Protein AF-A0A7S2TR78-F1 (afdb_monomer_lite)

Organism: NCBI:txid641309

pLDDT: mean 89.59, std 9.1, range [47.59, 98.06]

Secondary structure (DSSP, 8-state):
-HHHHHHHHHHHHHHHHHHHHHHHHHHHHHHHHHHHHS-TTHHHHHTTTHHHHHHHHHHHHTTT-HHHHHHHHHHHHHHHHHHHHHHTTT---SSTT-SPPPTHHHHHHTSTTT-SHHHHHHHIIIIIIIIHHHHHHHHHTTHHHHHHHHHHHHHH--

Foldseek 3Di:
DVVLVVQLVVLLVVLVVVLVVVLVVQLVVLLVLCVVVVALCSLVQCLLPSLLVSLVSSCVSLVNDVLSVVVSVVSVVSSVVSNVVCVVVFQQDPVRSDTDHPPVLVVVCPDPQCVDPVNVSVCSNPPSRNVSSVVSSVVNSVSSSVSSVVVSVVVVVD

InterPro domains:
  IPR010721 Probable O-methyltransferase UstE-like [PF06966]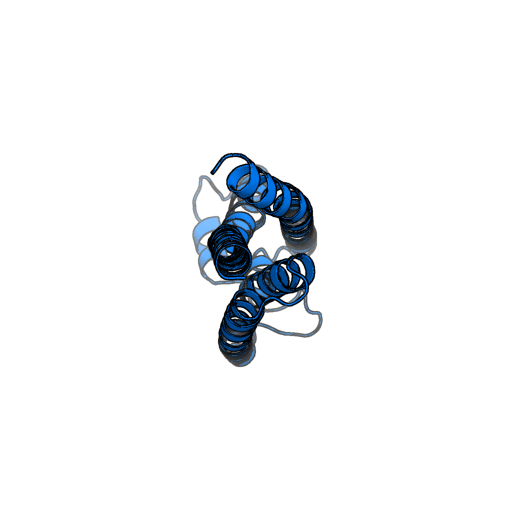 (31-148)
  IPR010721 Probable O-methyltransferase UstE-like [PTHR32251] (22-150)

Sequence (158 aa):
QVAVDGIMNAFVESTIGPLAWHCAFWASLCFVVSTITGNVSQVDKLWSITPALYAWQVAVASSFHMRAVLMALLATVWAVRLTYNFARRGGYTWPPWEGEEDYRWPILRKNPYLSHPVAWMAFNLGFISFYQHFLLLLIVIPQLPAVAAAEAADGAGG

Structure (mmCIF, N/CA/C/O backbone):
data_AF-A0A7S2TR78-F1
#
_entry.id   AF-A0A7S2TR78-F1
#
loop_
_atom_site.group_PDB
_atom_site.id
_atom_site.type_symbol
_atom_site.label_atom_id
_atom_site.label_alt_id
_atom_site.label_comp_id
_atom_site.label_asym_id
_atom_site.label_entity_id
_atom_site.label_seq_id
_atom_site.pdbx_PDB_ins_code
_atom_site.Cartn_x
_atom_site.Cartn_y
_atom_site.Cartn_z
_atom_site.occupancy
_atom_site.B_iso_or_equiv
_atom_site.auth_seq_id
_atom_site.auth_comp_id
_atom_site.auth_asym_id
_atom_site.auth_atom_id
_atom_site.pdbx_PDB_model_num
ATOM 1 N N . GLN A 1 1 ? 7.948 8.386 -32.546 1.00 60.09 1 GLN A N 1
ATOM 2 C CA . GLN A 1 1 ? 6.843 8.864 -31.692 1.00 60.09 1 GLN A CA 1
ATOM 3 C C . GLN A 1 1 ? 5.741 7.820 -31.533 1.00 60.09 1 GLN A C 1
ATOM 5 O O . GLN A 1 1 ? 5.812 7.084 -30.567 1.00 60.09 1 GLN A O 1
ATOM 10 N N . VAL A 1 2 ? 4.836 7.622 -32.506 1.00 70.56 2 VAL A N 1
ATOM 11 C CA . VAL A 1 2 ? 3.620 6.783 -32.342 1.00 70.56 2 VAL A CA 1
ATOM 12 C C . VAL A 1 2 ? 3.881 5.346 -31.852 1.00 70.56 2 VAL A C 1
ATOM 14 O O . VAL A 1 2 ? 3.162 4.857 -30.990 1.00 70.56 2 VAL A O 1
ATOM 17 N N . ALA A 1 3 ? 4.921 4.671 -32.355 1.00 70.50 3 ALA A N 1
ATOM 18 C CA . ALA A 1 3 ? 5.255 3.309 -31.920 1.00 70.50 3 ALA A CA 1
ATOM 19 C C . ALA A 1 3 ? 5.808 3.248 -30.481 1.00 70.50 3 ALA A C 1
ATOM 21 O O . ALA A 1 3 ? 5.492 2.326 -29.738 1.00 70.50 3 ALA A O 1
ATOM 22 N N . VAL A 1 4 ? 6.595 4.251 -30.079 1.00 67.00 4 VAL A N 1
ATOM 23 C CA . VAL A 1 4 ? 7.179 4.355 -28.731 1.00 67.00 4 VAL A CA 1
ATOM 24 C C . VAL A 1 4 ? 6.095 4.678 -27.706 1.00 67.00 4 VAL A C 1
ATOM 26 O O . VAL A 1 4 ? 6.021 4.032 -26.665 1.00 67.00 4 VAL A O 1
ATOM 29 N N . ASP A 1 5 ? 5.203 5.612 -28.043 1.00 72.69 5 ASP A N 1
ATOM 30 C CA . ASP A 1 5 ? 4.058 5.967 -27.203 1.00 72.69 5 ASP A CA 1
ATOM 31 C C . ASP A 1 5 ? 3.116 4.761 -27.016 1.00 72.69 5 ASP A C 1
ATOM 33 O O . ASP A 1 5 ? 2.597 4.533 -25.925 1.00 72.69 5 ASP A O 1
ATOM 37 N N . GLY A 1 6 ? 2.948 3.936 -28.057 1.00 77.88 6 GLY A N 1
ATOM 38 C CA . GLY A 1 6 ? 2.180 2.690 -27.991 1.00 77.88 6 GLY A CA 1
ATOM 39 C C . GLY A 1 6 ? 2.783 1.641 -27.050 1.00 77.88 6 GLY A C 1
ATOM 40 O O . GLY A 1 6 ? 2.054 1.054 -26.253 1.00 77.88 6 GLY A O 1
ATOM 41 N N . ILE A 1 7 ? 4.105 1.434 -27.096 1.00 72.62 7 ILE A N 1
ATOM 42 C CA . ILE A 1 7 ? 4.808 0.494 -26.201 1.00 72.62 7 ILE A CA 1
ATOM 43 C C . ILE A 1 7 ? 4.732 0.974 -24.747 1.00 72.62 7 ILE A C 1
ATOM 45 O O . ILE A 1 7 ? 4.410 0.189 -23.854 1.00 72.62 7 ILE A O 1
ATOM 49 N N . MET A 1 8 ? 4.955 2.271 -24.516 1.00 76.00 8 MET A N 1
ATOM 50 C CA . MET A 1 8 ? 4.847 2.880 -23.190 1.00 76.00 8 MET A CA 1
ATOM 51 C C . MET A 1 8 ? 3.446 2.695 -22.596 1.00 76.00 8 MET A C 1
ATOM 53 O O . MET A 1 8 ? 3.318 2.263 -21.449 1.00 76.00 8 MET A O 1
ATOM 57 N N . ASN A 1 9 ? 2.397 2.971 -23.373 1.00 81.88 9 ASN A N 1
ATOM 58 C CA . ASN A 1 9 ? 1.022 2.802 -22.907 1.00 81.88 9 ASN A CA 1
ATOM 59 C C . ASN A 1 9 ? 0.693 1.329 -22.624 1.00 81.88 9 ASN A C 1
ATOM 61 O O . ASN A 1 9 ? 0.107 1.036 -21.586 1.00 81.88 9 ASN A O 1
ATOM 65 N N . ALA A 1 10 ? 1.146 0.395 -23.466 1.00 84.75 10 ALA A N 1
ATOM 66 C CA . ALA A 1 10 ? 0.930 -1.036 -23.247 1.00 84.75 10 ALA A CA 1
ATOM 67 C C . ALA A 1 10 ? 1.590 -1.544 -21.950 1.00 84.75 10 ALA A C 1
ATOM 69 O O . ALA A 1 10 ? 0.971 -2.294 -21.189 1.00 84.75 10 ALA A O 1
ATOM 70 N N . PHE A 1 11 ? 2.821 -1.109 -21.651 1.00 87.12 11 PHE A N 1
ATOM 71 C CA . PHE A 1 11 ? 3.490 -1.445 -20.390 1.00 87.12 11 PHE A CA 1
ATOM 72 C C . PHE A 1 11 ? 2.706 -0.924 -19.178 1.00 87.12 11 PHE A C 1
ATOM 74 O O . PHE A 1 11 ? 2.415 -1.683 -18.246 1.00 87.12 11 PHE A O 1
ATOM 81 N N . VAL A 1 12 ? 2.315 0.353 -19.207 1.00 88.25 12 VAL A N 1
ATOM 82 C CA . VAL A 1 12 ? 1.542 0.982 -18.128 1.00 88.25 12 VAL A CA 1
ATOM 83 C C . VAL A 1 12 ? 0.212 0.258 -17.921 1.00 88.25 12 VAL A C 1
ATOM 85 O O . VAL A 1 12 ? -0.101 -0.117 -16.792 1.00 88.25 12 VAL A O 1
ATOM 88 N N . GLU A 1 13 ? -0.541 0.007 -18.993 1.00 88.06 13 GLU A N 1
ATOM 89 C CA . GLU A 1 13 ? -1.835 -0.684 -18.946 1.00 88.06 13 GLU A CA 1
ATOM 90 C C . GLU A 1 13 ? -1.707 -2.112 -18.401 1.00 88.06 13 GLU A C 1
ATOM 92 O O . GLU A 1 13 ? -2.497 -2.523 -17.547 1.00 88.06 13 GLU A O 1
ATOM 97 N N . SER A 1 14 ? -0.673 -2.847 -18.822 1.00 89.62 14 SER A N 1
ATOM 98 C CA . SER A 1 14 ? -0.424 -4.213 -18.345 1.00 89.62 14 SER A CA 1
ATOM 99 C C . SER A 1 14 ? -0.028 -4.281 -16.864 1.00 89.62 14 SER A C 1
ATOM 101 O O . SER A 1 14 ? -0.317 -5.277 -16.199 1.00 89.62 14 SER A O 1
ATOM 103 N N . THR A 1 15 ? 0.579 -3.219 -16.320 1.00 93.12 15 THR A N 1
ATOM 104 C CA . THR A 1 15 ? 1.107 -3.202 -14.945 1.00 93.12 15 THR A CA 1
ATOM 105 C C . THR A 1 15 ? 0.143 -2.559 -13.944 1.00 93.12 15 THR A C 1
ATOM 107 O O . THR A 1 15 ? 0.050 -2.999 -12.793 1.00 93.12 15 THR A O 1
ATOM 110 N N . ILE A 1 16 ? -0.616 -1.538 -14.354 1.00 93.94 16 ILE A N 1
ATOM 111 C CA . ILE A 1 16 ? -1.497 -0.785 -13.450 1.00 93.94 16 ILE A CA 1
ATOM 112 C C . ILE A 1 16 ? -2.677 -1.624 -12.945 1.00 93.94 16 ILE A C 1
ATOM 114 O O . ILE A 1 16 ? -3.066 -1.495 -11.785 1.00 93.94 16 ILE A O 1
ATOM 118 N N . GLY A 1 17 ? -3.212 -2.522 -13.779 1.00 94.75 17 GLY A N 1
ATOM 119 C CA . GLY A 1 17 ? -4.302 -3.426 -13.404 1.00 94.75 17 GLY A CA 1
ATOM 120 C C . GLY A 1 17 ? -3.931 -4.346 -12.231 1.00 94.75 17 GLY A C 1
ATOM 121 O O . GLY A 1 17 ? -4.611 -4.313 -11.203 1.00 94.75 17 GLY A O 1
ATOM 122 N N . PRO A 1 18 ? -2.841 -5.131 -12.327 1.00 95.81 18 PRO A N 1
ATOM 123 C CA . PRO A 1 18 ? -2.339 -5.940 -11.217 1.00 95.81 18 PRO A CA 1
ATOM 124 C C . PRO A 1 18 ? -2.048 -5.134 -9.945 1.00 95.81 18 PRO A C 1
ATOM 126 O O . PRO A 1 18 ? -2.411 -5.565 -8.850 1.00 95.81 18 PRO A O 1
ATOM 129 N N . LEU A 1 19 ? -1.444 -3.948 -10.067 1.00 96.56 19 LEU A N 1
ATOM 130 C CA . LEU A 1 19 ? -1.186 -3.067 -8.923 1.00 96.56 19 LEU A CA 1
ATOM 131 C C . LEU A 1 19 ? -2.485 -2.626 -8.232 1.00 96.56 19 LEU A C 1
ATOM 133 O O . LEU A 1 19 ? -2.588 -2.689 -7.005 1.00 96.56 19 LEU A O 1
ATOM 137 N N . ALA A 1 20 ? -3.492 -2.223 -9.010 1.00 96.19 20 ALA A N 1
ATOM 138 C CA . ALA A 1 20 ? -4.801 -1.838 -8.494 1.00 96.19 20 ALA A CA 1
ATOM 139 C C . ALA A 1 20 ? -5.508 -3.013 -7.800 1.00 96.19 20 ALA A C 1
ATOM 141 O O . ALA A 1 20 ? -6.081 -2.832 -6.724 1.00 96.19 20 ALA A O 1
ATOM 142 N N . TRP A 1 21 ? -5.408 -4.226 -8.353 1.00 96.50 21 TRP A N 1
ATOM 143 C CA . TRP A 1 21 ? -5.943 -5.435 -7.722 1.00 96.50 21 TRP A CA 1
ATOM 144 C C . TRP A 1 21 ? -5.270 -5.749 -6.386 1.00 96.50 21 TRP A C 1
ATOM 146 O O . TRP A 1 21 ? -5.967 -6.000 -5.402 1.00 96.50 21 TRP A O 1
ATOM 156 N N . HIS A 1 22 ? -3.939 -5.679 -6.307 1.00 96.56 22 HIS A N 1
ATOM 157 C CA . HIS A 1 22 ? -3.230 -5.864 -5.038 1.00 96.56 22 HIS A CA 1
ATOM 158 C C . HIS A 1 22 ? -3.576 -4.767 -4.023 1.00 96.56 22 HIS A C 1
ATOM 160 O O . HIS A 1 22 ? -3.770 -5.062 -2.846 1.00 96.56 22 HIS A O 1
ATOM 166 N N . CYS A 1 23 ? -3.718 -3.517 -4.470 1.00 97.38 23 CYS A N 1
ATOM 167 C CA . CYS A 1 23 ? -4.177 -2.414 -3.630 1.00 97.38 23 CYS A CA 1
ATOM 168 C C . CYS A 1 23 ? -5.570 -2.682 -3.046 1.00 97.38 23 CYS A C 1
ATOM 170 O O . CYS A 1 23 ? -5.768 -2.541 -1.838 1.00 97.38 23 CYS A O 1
ATOM 172 N N . ALA A 1 24 ? -6.520 -3.118 -3.876 1.00 97.50 24 ALA A N 1
ATOM 173 C CA . ALA A 1 24 ? -7.864 -3.477 -3.435 1.00 97.50 24 ALA A CA 1
ATOM 174 C C . ALA A 1 24 ? -7.857 -4.682 -2.480 1.00 97.50 24 ALA A C 1
ATOM 176 O O . ALA A 1 24 ? -8.602 -4.687 -1.498 1.00 97.50 24 ALA A O 1
ATOM 177 N N . PHE A 1 25 ? -6.996 -5.674 -2.726 1.00 97.38 25 PHE A N 1
ATOM 178 C CA . PHE A 1 25 ? -6.813 -6.825 -1.842 1.00 97.38 25 PHE A CA 1
ATOM 179 C C . PHE A 1 25 ? -6.342 -6.398 -0.446 1.00 97.38 25 PHE A C 1
ATOM 181 O O . PHE A 1 25 ? -6.991 -6.741 0.543 1.00 97.38 25 PHE A O 1
ATOM 188 N N . TRP A 1 26 ? -5.271 -5.603 -0.353 1.00 97.12 26 TRP A N 1
ATOM 189 C CA . TRP A 1 26 ? -4.750 -5.137 0.936 1.00 97.12 26 TRP A CA 1
ATOM 190 C C . TRP A 1 26 ? -5.738 -4.223 1.668 1.00 97.12 26 TRP A C 1
ATOM 192 O O . TRP A 1 26 ? -5.964 -4.408 2.863 1.00 97.12 26 TRP A O 1
ATOM 202 N N . ALA A 1 27 ? -6.405 -3.313 0.950 1.00 97.19 27 ALA A N 1
ATOM 203 C CA . ALA A 1 27 ? -7.460 -2.474 1.518 1.00 97.19 27 ALA A CA 1
ATOM 204 C C . ALA A 1 27 ? -8.612 -3.313 2.094 1.00 97.19 27 ALA A C 1
ATOM 206 O O . ALA A 1 27 ? -9.054 -3.077 3.220 1.00 97.19 27 ALA A O 1
ATOM 207 N N . SER A 1 28 ? -9.066 -4.326 1.352 1.00 97.31 28 SER A N 1
ATOM 208 C CA . SER A 1 28 ? -10.137 -5.226 1.793 1.00 97.31 28 SER A CA 1
ATOM 209 C C . SER A 1 28 ? -9.711 -6.049 3.005 1.00 97.31 28 SER A C 1
ATOM 211 O O . SER A 1 28 ? -10.477 -6.174 3.959 1.00 97.31 28 SER A O 1
ATOM 213 N N . LEU A 1 29 ? -8.477 -6.562 3.011 1.00 95.75 29 LEU A N 1
ATOM 214 C CA . LEU A 1 29 ? -7.923 -7.289 4.150 1.00 95.75 29 LEU A CA 1
ATOM 215 C C . LEU A 1 29 ? -7.879 -6.399 5.399 1.00 95.75 29 LEU A C 1
ATOM 217 O O . LEU A 1 29 ? -8.354 -6.813 6.455 1.00 95.75 29 LEU A O 1
ATOM 221 N N . CYS A 1 30 ? -7.380 -5.164 5.281 1.00 95.25 30 CYS A N 1
ATOM 222 C CA . CYS A 1 30 ? -7.372 -4.207 6.387 1.00 95.25 30 CYS A CA 1
ATOM 223 C C . CYS A 1 30 ? -8.777 -3.909 6.900 1.00 95.25 30 CYS A C 1
ATOM 225 O O . CYS A 1 30 ? -8.978 -3.901 8.115 1.00 95.25 30 CYS A O 1
ATOM 227 N N . PHE A 1 31 ? -9.752 -3.716 6.011 1.00 96.62 31 PHE A N 1
ATOM 228 C CA . PHE A 1 31 ? -11.134 -3.471 6.413 1.00 96.62 31 PHE A CA 1
ATOM 229 C C . PHE A 1 31 ? -11.728 -4.668 7.164 1.00 96.62 31 PHE A C 1
ATOM 231 O O . PHE A 1 31 ? -12.312 -4.502 8.234 1.00 96.62 31 PHE A O 1
ATOM 238 N N . VAL A 1 32 ? -11.540 -5.887 6.653 1.00 96.12 32 VAL A N 1
ATOM 239 C CA . VAL A 1 32 ? -12.078 -7.100 7.283 1.00 96.12 32 VAL A CA 1
ATOM 240 C C . VAL A 1 32 ? -11.437 -7.321 8.651 1.00 96.12 32 VAL A C 1
ATOM 242 O O . VAL A 1 32 ? -12.143 -7.472 9.648 1.00 96.12 32 VAL A O 1
ATOM 245 N N . VAL A 1 33 ? -10.106 -7.277 8.725 1.00 93.94 33 VAL A N 1
ATOM 246 C CA . VAL A 1 33 ? -9.372 -7.498 9.977 1.00 93.94 33 VAL A CA 1
ATOM 247 C C . VAL A 1 33 ? -9.692 -6.411 11.001 1.00 93.94 33 VAL A C 1
ATOM 249 O O . VAL A 1 33 ? -9.941 -6.733 12.162 1.00 93.94 33 VAL A O 1
ATOM 252 N N . SER A 1 34 ? -9.737 -5.138 10.601 1.00 93.38 34 SER A N 1
ATOM 253 C CA . SER A 1 34 ? -10.092 -4.045 11.518 1.00 93.38 34 SER A CA 1
ATOM 254 C C . SER A 1 34 ? -11.528 -4.135 12.027 1.00 93.38 34 SER A C 1
ATOM 256 O O . SER A 1 34 ? -11.779 -3.822 13.187 1.00 93.38 34 SER A O 1
ATOM 258 N N . THR A 1 35 ? -12.462 -4.613 11.203 1.00 93.06 35 THR A N 1
ATOM 259 C CA . THR A 1 35 ? -13.860 -4.820 11.615 1.00 93.06 35 THR A CA 1
ATOM 260 C C . THR A 1 35 ? -13.973 -5.957 12.635 1.00 93.06 35 THR A C 1
ATOM 262 O O . THR A 1 35 ? -14.676 -5.809 13.631 1.00 93.06 35 THR A O 1
ATOM 265 N N . ILE A 1 36 ? -13.252 -7.067 12.432 1.00 92.19 36 ILE A N 1
ATOM 266 C CA . ILE A 1 36 ? -13.272 -8.225 13.347 1.00 92.19 36 ILE A CA 1
ATOM 267 C C . ILE A 1 36 ? -12.577 -7.899 14.675 1.00 92.19 36 ILE A C 1
ATOM 269 O O . ILE A 1 36 ? -13.059 -8.278 15.738 1.00 92.19 36 ILE A O 1
ATOM 273 N N . THR A 1 37 ? -11.435 -7.214 14.620 1.00 90.31 37 THR A N 1
ATOM 274 C CA . THR A 1 37 ? -10.595 -6.951 15.802 1.00 90.31 37 THR A CA 1
ATOM 275 C C . THR A 1 37 ? -10.959 -5.668 16.541 1.00 90.31 37 THR A C 1
ATOM 277 O O . THR A 1 37 ? -10.530 -5.476 17.675 1.00 90.31 37 THR A O 1
ATOM 280 N N . GLY A 1 38 ? -11.712 -4.765 15.909 1.00 88.19 38 GLY A N 1
ATOM 281 C CA . GLY A 1 38 ? -11.972 -3.423 16.429 1.00 88.19 38 GLY A CA 1
ATOM 282 C C . GLY A 1 38 ? -10.761 -2.484 16.383 1.00 88.19 38 GLY A C 1
ATOM 283 O O . GLY A 1 38 ? -10.872 -1.361 16.869 1.00 88.19 38 GLY A O 1
ATOM 284 N N . ASN A 1 39 ? -9.632 -2.918 15.809 1.00 90.56 39 ASN A N 1
ATOM 285 C CA . ASN A 1 39 ? -8.412 -2.126 15.667 1.00 90.56 39 ASN A CA 1
ATOM 286 C C . ASN A 1 39 ? -8.267 -1.649 14.215 1.00 90.56 39 ASN A C 1
ATOM 288 O O . ASN A 1 39 ? -7.951 -2.449 13.328 1.00 90.56 39 ASN A O 1
ATOM 292 N N . VAL A 1 40 ? -8.466 -0.349 13.972 1.00 92.88 40 VAL A N 1
ATOM 293 C CA . VAL A 1 40 ? -8.421 0.237 12.615 1.00 92.88 40 VAL A CA 1
ATOM 294 C C . VAL A 1 40 ? -7.006 0.552 12.112 1.00 92.88 40 VAL A C 1
ATOM 296 O O . VAL A 1 40 ? -6.822 0.840 10.931 1.00 92.88 40 VAL A O 1
ATOM 299 N N . SER A 1 41 ? -5.981 0.376 12.948 1.00 90.81 41 SER A N 1
ATOM 300 C CA . SER A 1 41 ? -4.567 0.571 12.594 1.00 90.81 41 SER A CA 1
ATOM 301 C C . SER A 1 41 ? -3.941 -0.576 11.794 1.00 90.81 41 SER A C 1
ATOM 303 O O . SER A 1 41 ? -2.720 -0.665 11.673 1.00 90.81 41 SER A O 1
ATOM 305 N N . GLN A 1 42 ? -4.740 -1.460 11.188 1.00 91.44 42 GLN A N 1
ATOM 306 C CA . GLN A 1 42 ? -4.199 -2.503 10.304 1.00 91.44 42 GLN A CA 1
ATOM 307 C C . GLN A 1 42 ? -3.480 -1.901 9.093 1.00 91.44 42 GLN A C 1
ATOM 309 O O . GLN A 1 42 ? -2.463 -2.433 8.649 1.00 91.44 42 GLN A O 1
ATOM 314 N N . VAL A 1 43 ? -3.977 -0.768 8.585 1.00 91.75 43 VAL A N 1
ATOM 315 C CA . VAL A 1 43 ? -3.314 -0.043 7.497 1.00 91.75 43 VAL A CA 1
ATOM 316 C C . VAL A 1 43 ? -1.943 0.480 7.919 1.00 91.75 43 VAL A C 1
ATOM 318 O O . VAL A 1 43 ? -0.998 0.385 7.142 1.00 91.75 43 VAL A O 1
ATOM 321 N N . ASP A 1 44 ? -1.797 0.925 9.170 1.00 87.94 44 ASP A N 1
ATOM 322 C CA . ASP A 1 44 ? -0.543 1.467 9.705 1.00 87.94 44 ASP A CA 1
ATOM 323 C C . ASP A 1 44 ? 0.562 0.399 9.750 1.00 87.94 44 ASP A C 1
ATOM 325 O O . ASP A 1 44 ? 1.742 0.703 9.587 1.00 87.94 44 ASP A O 1
ATOM 329 N N . LYS A 1 45 ? 0.191 -0.877 9.893 1.00 86.94 45 LYS A N 1
ATOM 330 C CA . LYS A 1 45 ? 1.132 -2.005 9.841 1.00 86.94 45 LYS A CA 1
ATOM 331 C C . LYS A 1 45 ? 1.630 -2.253 8.415 1.00 86.94 45 LYS A C 1
ATOM 333 O O . LYS A 1 45 ? 2.820 -2.465 8.189 1.00 86.94 45 LYS A O 1
ATOM 338 N N . LEU A 1 46 ? 0.729 -2.185 7.437 1.00 90.44 46 LEU A N 1
ATOM 339 C CA . LEU A 1 46 ? 1.025 -2.483 6.031 1.00 90.44 46 LEU A CA 1
ATOM 340 C C . LEU A 1 46 ? 1.601 -1.294 5.253 1.00 90.44 46 LEU A C 1
ATOM 342 O O . LEU A 1 46 ? 2.247 -1.498 4.219 1.00 90.44 46 LEU A O 1
ATOM 346 N N . TRP A 1 47 ? 1.433 -0.070 5.757 1.00 87.25 47 TRP A N 1
ATOM 347 C CA . TRP A 1 47 ? 1.904 1.160 5.110 1.00 87.25 47 TRP A CA 1
ATOM 348 C C . TRP A 1 47 ? 3.410 1.142 4.827 1.00 87.25 47 TRP A C 1
ATOM 350 O O . TRP A 1 47 ? 3.866 1.661 3.812 1.00 87.25 47 TRP A O 1
ATOM 360 N N . SER A 1 48 ? 4.183 0.505 5.709 1.00 85.50 48 SER A N 1
ATOM 361 C CA . SER A 1 48 ? 5.638 0.437 5.583 1.00 85.50 48 SER A CA 1
ATOM 362 C C . SER A 1 48 ? 6.112 -0.634 4.600 1.00 85.50 48 SER A C 1
ATOM 364 O O . SER A 1 48 ? 7.268 -0.603 4.203 1.00 85.50 48 SER A O 1
ATOM 366 N N . ILE A 1 49 ? 5.243 -1.557 4.180 1.00 91.62 49 ILE A N 1
ATOM 367 C CA . ILE A 1 49 ? 5.610 -2.747 3.396 1.00 91.62 49 ILE A CA 1
ATOM 368 C C . ILE A 1 49 ? 5.068 -2.650 1.967 1.00 91.62 49 ILE A C 1
ATOM 370 O O . ILE A 1 49 ? 5.777 -2.939 1.001 1.00 91.62 49 ILE A O 1
ATOM 374 N N . THR A 1 50 ? 3.812 -2.226 1.819 1.00 95.69 50 THR A N 1
ATOM 375 C CA . THR A 1 50 ? 3.102 -2.251 0.531 1.00 95.69 50 THR A CA 1
ATOM 376 C C . THR A 1 50 ? 3.765 -1.417 -0.574 1.00 95.69 50 THR A C 1
ATOM 378 O O . THR A 1 50 ? 3.840 -1.937 -1.689 1.00 95.69 50 THR A O 1
ATOM 381 N N . PRO A 1 51 ? 4.360 -0.225 -0.333 1.00 95.19 51 PRO A N 1
ATOM 382 C CA . PRO A 1 51 ? 5.036 0.509 -1.406 1.00 95.19 51 PRO A CA 1
ATOM 383 C C . PRO A 1 51 ? 6.270 -0.221 -1.945 1.00 95.19 51 PRO A C 1
ATOM 385 O O . PRO A 1 51 ? 6.514 -0.206 -3.148 1.00 95.19 51 PRO A O 1
ATOM 388 N N . ALA A 1 52 ? 7.026 -0.920 -1.089 1.00 97.00 52 ALA A N 1
ATOM 389 C CA . ALA A 1 52 ? 8.149 -1.734 -1.550 1.00 97.00 52 ALA A CA 1
ATOM 390 C C . ALA A 1 52 ? 7.661 -2.917 -2.401 1.00 97.00 52 ALA A C 1
ATOM 392 O O . ALA A 1 52 ? 8.228 -3.174 -3.460 1.00 97.00 52 ALA A O 1
ATOM 393 N N . LEU A 1 53 ? 6.579 -3.592 -1.991 1.00 97.00 53 LEU A N 1
ATOM 394 C CA . LEU A 1 53 ? 5.983 -4.681 -2.776 1.00 97.00 53 LEU A CA 1
ATOM 395 C C . LEU A 1 53 ? 5.542 -4.207 -4.164 1.00 97.00 53 LEU A C 1
ATOM 397 O O . LEU A 1 53 ? 5.875 -4.847 -5.159 1.00 97.00 53 LEU A O 1
ATOM 401 N N . TYR A 1 54 ? 4.838 -3.078 -4.249 1.00 97.56 54 TYR A N 1
ATOM 402 C CA . TYR A 1 54 ? 4.417 -2.508 -5.529 1.00 97.56 54 TYR A CA 1
ATOM 403 C C . TYR A 1 54 ? 5.614 -2.098 -6.395 1.00 97.56 54 TYR A C 1
ATOM 405 O O . TYR A 1 54 ? 5.619 -2.369 -7.594 1.00 97.56 54 TYR A O 1
ATOM 413 N N . ALA A 1 55 ? 6.658 -1.513 -5.804 1.00 97.50 55 ALA A N 1
ATOM 414 C CA . ALA A 1 55 ? 7.850 -1.121 -6.551 1.00 97.50 55 ALA A CA 1
ATOM 415 C C . ALA A 1 55 ? 8.586 -2.332 -7.155 1.00 97.50 55 ALA A C 1
ATOM 417 O O . ALA A 1 55 ? 9.064 -2.268 -8.291 1.00 97.50 55 ALA A O 1
ATOM 418 N N . TRP A 1 56 ? 8.624 -3.456 -6.431 1.00 98.06 56 TRP A N 1
ATOM 419 C CA . TRP A 1 56 ? 9.142 -4.723 -6.949 1.00 98.06 56 TRP A CA 1
ATOM 420 C C . TRP A 1 56 ? 8.245 -5.339 -8.024 1.00 98.06 56 TRP A C 1
ATOM 422 O O . TRP A 1 56 ? 8.774 -5.895 -8.981 1.00 98.06 56 TRP A O 1
ATOM 432 N N . GLN A 1 57 ? 6.917 -5.204 -7.933 1.00 96.69 57 GLN A N 1
ATOM 433 C CA . GLN A 1 57 ? 6.016 -5.636 -9.012 1.00 96.69 57 GLN A CA 1
ATOM 434 C C . GLN A 1 57 ? 6.313 -4.898 -10.319 1.00 96.69 57 GLN A C 1
ATOM 436 O O . GLN A 1 57 ? 6.400 -5.533 -11.367 1.00 96.69 57 GLN A O 1
ATOM 441 N N . VAL A 1 58 ? 6.548 -3.583 -10.255 1.00 96.56 58 VAL A N 1
ATOM 442 C CA . VAL A 1 58 ? 6.955 -2.804 -11.434 1.00 96.56 58 VAL A CA 1
ATOM 443 C C . VAL A 1 58 ? 8.319 -3.262 -11.956 1.00 96.56 58 VAL A C 1
ATOM 445 O O . VAL A 1 58 ? 8.490 -3.387 -13.163 1.00 96.56 58 VAL A O 1
ATOM 448 N N . ALA A 1 59 ? 9.277 -3.562 -11.071 1.00 96.81 59 ALA A N 1
ATOM 449 C CA . ALA A 1 59 ? 10.583 -4.081 -11.481 1.00 96.81 59 ALA A CA 1
ATOM 450 C C . ALA A 1 59 ? 10.489 -5.451 -12.168 1.00 96.81 59 ALA A C 1
ATOM 452 O O . ALA A 1 59 ? 11.201 -5.693 -13.135 1.00 96.81 59 ALA A O 1
ATOM 453 N N . VAL A 1 60 ? 9.603 -6.336 -11.708 1.00 96.31 60 VAL A N 1
ATOM 454 C CA . VAL A 1 60 ? 9.348 -7.623 -12.372 1.00 96.31 60 VAL A CA 1
ATOM 455 C C . VAL A 1 60 ? 8.675 -7.409 -13.729 1.00 96.31 60 VAL A C 1
ATOM 457 O O . VAL A 1 60 ? 9.092 -8.019 -14.711 1.00 96.31 60 VAL A O 1
ATOM 460 N N . ALA A 1 61 ? 7.676 -6.524 -13.805 1.00 93.31 61 ALA A N 1
ATOM 461 C CA . ALA A 1 61 ? 6.963 -6.227 -15.047 1.00 93.31 61 ALA A CA 1
ATOM 462 C C . ALA A 1 61 ? 7.890 -5.656 -16.134 1.00 93.31 61 ALA A C 1
ATOM 464 O O . ALA A 1 61 ? 7.707 -5.956 -17.310 1.00 93.31 61 ALA A O 1
ATOM 465 N N . SER A 1 62 ? 8.912 -4.886 -15.749 1.00 92.69 62 SER A N 1
ATOM 466 C CA . SER A 1 62 ? 9.918 -4.336 -16.666 1.00 92.69 62 SER A CA 1
ATOM 467 C C . SER A 1 62 ? 11.133 -5.243 -16.878 1.00 92.69 62 SER A C 1
ATOM 469 O O . SER A 1 62 ? 12.214 -4.773 -17.230 1.00 92.69 62 SER A O 1
ATOM 471 N N . SER A 1 63 ? 11.004 -6.548 -16.609 1.00 93.88 63 SER A N 1
ATOM 472 C CA . SER A 1 63 ? 12.100 -7.520 -16.752 1.00 93.88 63 SER A CA 1
ATOM 473 C C . SER A 1 63 ? 13.385 -7.103 -16.016 1.00 93.88 63 SER A C 1
ATOM 475 O O . SER A 1 63 ? 14.495 -7.287 -16.511 1.00 93.88 63 SER A O 1
ATOM 477 N N . PHE A 1 64 ? 13.231 -6.540 -14.815 1.00 94.44 64 PHE A N 1
ATOM 478 C CA . PHE A 1 64 ? 14.302 -6.031 -13.955 1.00 94.44 64 PHE A CA 1
ATOM 479 C C . PHE A 1 64 ? 15.125 -4.889 -14.563 1.00 94.44 64 PHE A C 1
ATOM 481 O O . PHE A 1 64 ? 16.325 -4.774 -14.300 1.00 94.44 64 PHE A O 1
ATOM 488 N N . HIS A 1 65 ? 14.479 -3.991 -15.311 1.00 94.00 65 HIS A N 1
ATOM 489 C CA . HIS A 1 65 ? 15.117 -2.767 -15.788 1.00 94.00 65 HIS A CA 1
ATOM 490 C C . HIS A 1 65 ? 15.844 -2.025 -14.645 1.00 94.00 65 HIS A C 1
ATOM 492 O O . HIS A 1 65 ? 15.267 -1.777 -13.580 1.00 94.00 65 HIS A O 1
ATOM 498 N N . MET A 1 66 ? 17.098 -1.612 -14.873 1.00 94.69 66 MET A N 1
ATOM 499 C CA . MET A 1 66 ? 17.993 -1.049 -13.845 1.00 94.69 66 MET A CA 1
ATOM 500 C C . MET A 1 66 ? 17.340 0.086 -13.042 1.00 94.69 66 MET A C 1
ATOM 502 O O . MET A 1 66 ? 17.423 0.140 -11.814 1.00 94.69 66 MET A O 1
ATOM 506 N N . ARG A 1 67 ? 16.633 0.984 -13.738 1.00 94.06 67 ARG A N 1
ATOM 507 C CA . ARG A 1 67 ? 15.935 2.127 -13.131 1.00 94.06 67 ARG A CA 1
ATOM 508 C C . ARG A 1 67 ? 14.800 1.682 -12.191 1.00 94.06 67 ARG A C 1
ATOM 510 O O . ARG A 1 67 ? 14.639 2.265 -11.123 1.00 94.06 67 ARG A O 1
ATOM 517 N N . ALA A 1 68 ? 14.069 0.623 -12.550 1.00 95.75 68 ALA A N 1
ATOM 518 C CA . ALA A 1 68 ? 13.003 0.055 -11.726 1.00 95.75 68 ALA A CA 1
ATOM 519 C C . ALA A 1 68 ? 13.572 -0.633 -10.478 1.00 95.75 68 ALA A C 1
ATOM 521 O O . ALA A 1 68 ? 13.079 -0.415 -9.374 1.00 95.75 68 ALA A O 1
ATOM 522 N N . VAL A 1 69 ? 14.648 -1.407 -10.646 1.00 97.44 69 VAL A N 1
ATOM 523 C CA . VAL A 1 69 ? 15.339 -2.089 -9.542 1.00 97.44 69 VAL A CA 1
ATOM 524 C C . VAL A 1 69 ? 15.902 -1.077 -8.547 1.00 97.44 69 VAL A C 1
ATOM 526 O O . VAL A 1 69 ? 15.712 -1.235 -7.344 1.00 97.44 69 VAL A O 1
A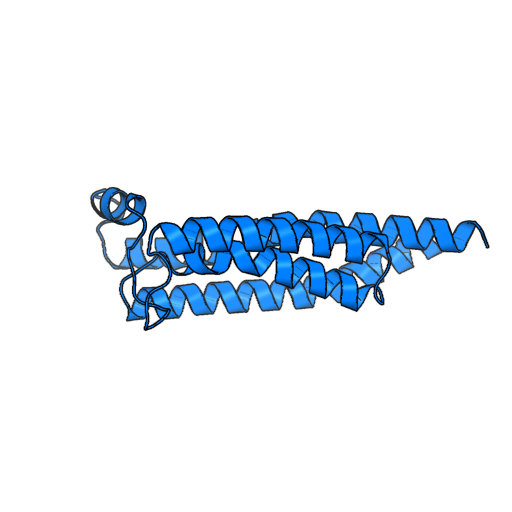TOM 529 N N . LEU A 1 70 ? 16.529 0.003 -9.025 1.00 96.81 70 LEU A N 1
ATOM 530 C CA . LEU A 1 70 ? 17.031 1.068 -8.157 1.00 96.81 70 LEU A CA 1
ATOM 531 C C . LEU A 1 70 ? 15.906 1.691 -7.316 1.00 96.81 70 LEU A C 1
ATOM 533 O O . LEU A 1 70 ? 16.054 1.838 -6.103 1.00 96.81 70 LEU A O 1
ATOM 537 N N . MET A 1 71 ? 14.770 2.022 -7.938 1.00 97.19 71 MET A N 1
ATOM 538 C CA . MET A 1 71 ? 13.609 2.570 -7.226 1.00 97.19 71 MET A CA 1
ATOM 539 C C . MET A 1 71 ? 13.030 1.568 -6.214 1.00 97.19 71 MET A C 1
ATOM 541 O O . MET A 1 71 ? 12.733 1.955 -5.082 1.00 97.19 71 MET A O 1
ATOM 545 N N . ALA A 1 72 ? 12.949 0.281 -6.566 1.00 97.62 72 ALA A N 1
ATOM 546 C CA . ALA A 1 72 ? 12.489 -0.779 -5.667 1.00 97.62 72 ALA A CA 1
ATOM 547 C C . ALA A 1 72 ? 13.427 -0.997 -4.468 1.00 97.62 72 ALA A C 1
ATOM 549 O O . ALA A 1 72 ? 12.966 -1.175 -3.337 1.00 97.62 72 ALA A O 1
ATOM 550 N N . LEU A 1 73 ? 14.744 -0.916 -4.671 1.00 97.94 73 LEU A N 1
ATOM 551 C CA . LEU A 1 73 ? 15.729 -0.981 -3.590 1.00 97.94 73 LEU A CA 1
ATOM 552 C C . LEU A 1 73 ? 15.609 0.220 -2.646 1.00 97.94 73 LEU A C 1
ATOM 554 O O . LEU A 1 73 ? 15.589 0.037 -1.429 1.00 97.94 73 LEU A O 1
ATOM 558 N N . LEU A 1 74 ? 15.461 1.436 -3.180 1.00 96.44 74 LEU A N 1
ATOM 559 C CA . LEU A 1 74 ? 15.241 2.635 -2.363 1.00 96.44 74 LEU A CA 1
ATOM 560 C C . LEU A 1 74 ? 13.949 2.528 -1.540 1.00 96.44 74 LEU A C 1
ATOM 562 O O . LEU A 1 74 ? 13.963 2.799 -0.336 1.00 96.44 74 LEU A O 1
ATOM 566 N N . ALA A 1 75 ? 12.860 2.065 -2.160 1.00 96.50 75 ALA A N 1
ATOM 567 C CA . ALA A 1 75 ? 11.601 1.794 -1.470 1.00 96.50 75 ALA A CA 1
ATOM 568 C C . ALA A 1 75 ? 11.768 0.718 -0.385 1.00 96.50 75 ALA A C 1
ATOM 570 O O . ALA A 1 75 ? 11.209 0.851 0.700 1.00 96.50 75 ALA A O 1
ATOM 571 N N . THR A 1 76 ? 12.593 -0.305 -0.629 1.00 97.19 76 THR A N 1
ATOM 572 C CA . THR A 1 76 ? 12.909 -1.357 0.351 1.00 97.19 76 THR A CA 1
ATOM 573 C C . THR A 1 76 ? 13.687 -0.801 1.545 1.00 97.19 76 THR A C 1
ATOM 575 O O . THR A 1 76 ? 13.352 -1.100 2.689 1.00 97.19 76 THR A O 1
ATOM 578 N N . VAL A 1 77 ? 14.688 0.055 1.326 1.00 96.94 77 VAL A N 1
ATOM 579 C CA . VAL A 1 77 ? 15.437 0.699 2.422 1.00 96.94 77 VAL A CA 1
ATOM 580 C C . VAL A 1 77 ? 14.517 1.587 3.263 1.00 96.94 77 VAL A C 1
ATOM 582 O O . VAL A 1 77 ? 14.564 1.552 4.497 1.00 96.94 77 VAL A O 1
ATOM 585 N N . TRP A 1 78 ? 13.642 2.354 2.611 1.00 94.69 78 TRP A N 1
ATOM 586 C CA . TRP A 1 78 ? 12.621 3.156 3.284 1.00 94.69 78 TRP A CA 1
ATOM 587 C C . TRP A 1 78 ? 11.647 2.284 4.093 1.00 94.69 78 TRP A C 1
ATOM 589 O O . TRP A 1 78 ? 11.406 2.565 5.271 1.00 94.69 78 TRP A O 1
ATOM 599 N N . ALA A 1 79 ? 11.171 1.185 3.505 1.00 94.62 79 ALA A N 1
ATOM 600 C CA . ALA A 1 79 ? 10.297 0.210 4.146 1.00 94.62 79 ALA A CA 1
ATOM 601 C C . ALA A 1 79 ? 10.937 -0.397 5.398 1.00 94.62 79 ALA A C 1
ATOM 603 O O . ALA A 1 79 ? 10.335 -0.388 6.473 1.00 94.62 79 ALA A O 1
ATOM 604 N N . VAL A 1 80 ? 12.191 -0.849 5.297 1.00 94.38 80 VAL A N 1
ATOM 605 C CA . VAL A 1 80 ? 12.960 -1.398 6.424 1.00 94.38 80 VAL A CA 1
ATOM 606 C C . VAL A 1 80 ? 13.106 -0.361 7.536 1.00 94.38 80 VAL A C 1
ATOM 608 O O . VAL A 1 80 ? 12.835 -0.668 8.700 1.00 94.38 80 VAL A O 1
ATOM 611 N N . ARG A 1 81 ? 13.465 0.887 7.200 1.00 94.00 81 ARG A N 1
ATOM 612 C CA . ARG A 1 81 ? 13.570 1.978 8.182 1.00 94.00 81 ARG A CA 1
ATOM 613 C C . ARG A 1 81 ? 12.252 2.171 8.932 1.00 94.00 81 ARG A C 1
ATOM 615 O O . ARG A 1 81 ? 12.264 2.307 10.158 1.00 94.00 81 ARG A O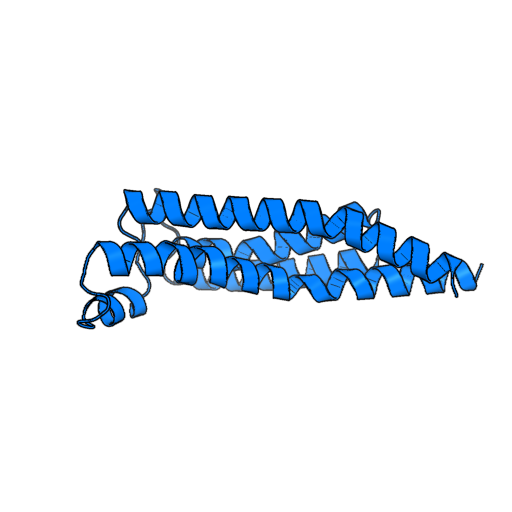 1
ATOM 622 N N . LEU A 1 82 ? 11.129 2.252 8.226 1.00 91.25 82 LEU A N 1
ATOM 623 C CA . LEU A 1 82 ? 9.827 2.503 8.846 1.00 91.25 82 LEU A CA 1
ATOM 624 C C . LEU A 1 82 ? 9.334 1.311 9.660 1.00 91.25 82 LEU A C 1
ATOM 626 O O . LE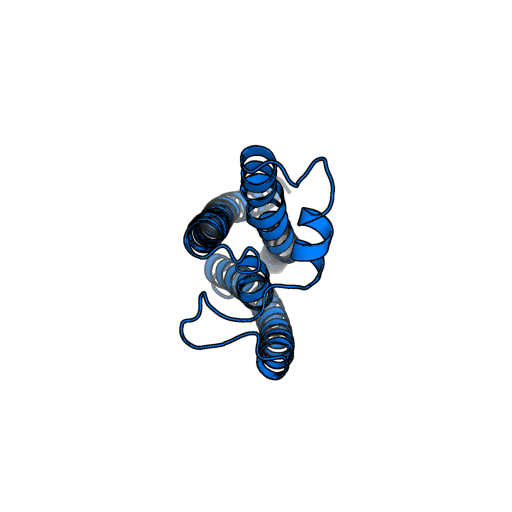U A 1 82 ? 8.901 1.500 10.795 1.00 91.25 82 LEU A O 1
ATOM 630 N N . THR A 1 83 ? 9.487 0.103 9.122 1.00 90.31 83 THR A N 1
ATOM 631 C CA . THR A 1 83 ? 9.158 -1.152 9.805 1.00 90.31 83 THR A CA 1
ATOM 632 C C . THR A 1 83 ? 9.919 -1.246 11.123 1.00 90.31 83 THR A C 1
ATOM 634 O O . THR A 1 83 ? 9.317 -1.495 12.164 1.00 90.31 83 THR A O 1
ATOM 637 N N . TYR A 1 84 ? 11.222 -0.948 11.121 1.00 89.44 84 TYR A N 1
ATOM 638 C CA . TYR A 1 84 ? 12.028 -0.912 12.341 1.00 89.44 84 TYR A CA 1
ATOM 639 C C . TYR A 1 84 ? 11.541 0.150 13.340 1.00 89.44 84 TYR A C 1
ATOM 641 O O . TYR A 1 84 ? 11.429 -0.122 14.536 1.00 89.44 84 TYR A O 1
ATOM 649 N N . ASN A 1 85 ? 11.211 1.358 12.868 1.00 87.88 85 ASN A N 1
ATOM 650 C CA . ASN A 1 85 ? 10.678 2.416 13.733 1.00 87.88 85 ASN A CA 1
ATOM 651 C C . ASN A 1 85 ? 9.342 2.027 14.379 1.00 87.88 85 ASN A C 1
ATOM 653 O O . ASN A 1 85 ? 9.125 2.343 15.548 1.00 87.88 85 ASN A O 1
ATOM 657 N N . PHE A 1 86 ? 8.467 1.348 13.639 1.00 84.44 86 PHE A N 1
ATOM 658 C CA . PHE A 1 86 ? 7.180 0.879 14.142 1.00 84.44 86 PHE A CA 1
ATOM 659 C C . PHE A 1 86 ? 7.343 -0.305 15.107 1.00 84.44 86 PHE A C 1
ATOM 661 O O . PHE A 1 86 ? 6.751 -0.306 16.187 1.00 84.44 86 PHE A O 1
ATOM 668 N N . ALA A 1 87 ? 8.242 -1.244 14.795 1.00 84.88 87 ALA A N 1
ATOM 669 C CA . ALA A 1 87 ? 8.598 -2.357 15.674 1.00 84.88 87 ALA A CA 1
ATOM 670 C C . ALA A 1 87 ? 9.106 -1.871 17.040 1.00 84.88 87 ALA A C 1
ATOM 672 O O . ALA A 1 87 ? 8.660 -2.352 18.078 1.00 84.88 87 ALA A O 1
ATOM 673 N N . ARG A 1 88 ? 9.980 -0.854 17.060 1.00 85.31 88 ARG A N 1
ATOM 674 C CA . ARG A 1 88 ? 10.501 -0.260 18.306 1.00 85.31 88 ARG A CA 1
ATOM 675 C C . ARG A 1 88 ? 9.439 0.416 19.173 1.00 85.31 88 ARG A C 1
ATOM 677 O O . ARG A 1 88 ? 9.678 0.613 20.358 1.00 85.31 88 ARG A O 1
ATOM 684 N N . ARG A 1 89 ? 8.301 0.793 18.589 1.00 78.25 89 ARG A N 1
ATOM 685 C CA . ARG A 1 89 ? 7.153 1.367 19.304 1.00 78.25 89 ARG A CA 1
ATOM 686 C C . ARG A 1 89 ? 6.161 0.300 19.780 1.00 78.25 89 ARG A C 1
ATOM 688 O O . ARG A 1 89 ? 5.139 0.664 20.335 1.00 78.25 89 ARG A O 1
ATOM 695 N N . GLY A 1 90 ? 6.448 -0.988 19.566 1.00 75.31 90 GLY A N 1
ATOM 696 C CA . GLY A 1 90 ? 5.565 -2.089 19.962 1.00 75.31 90 GLY A CA 1
ATOM 697 C C . GLY A 1 90 ? 4.402 -2.341 18.999 1.00 75.31 90 GLY A C 1
ATOM 698 O O . GLY A 1 90 ? 3.472 -3.057 19.348 1.00 75.31 90 GLY A O 1
ATOM 699 N N . GLY A 1 91 ? 4.439 -1.783 17.784 1.00 70.94 91 GLY A N 1
ATOM 700 C CA . GLY A 1 91 ? 3.336 -1.907 16.826 1.00 70.94 91 GLY A CA 1
ATOM 701 C C . GLY A 1 91 ? 3.184 -3.297 16.187 1.00 70.94 91 GLY A C 1
ATOM 702 O O . GLY A 1 91 ? 2.127 -3.616 15.645 1.00 70.94 91 GLY A O 1
ATOM 703 N N . TYR A 1 92 ? 4.223 -4.136 16.268 1.00 75.75 92 TYR A N 1
ATOM 704 C CA . TYR A 1 92 ? 4.162 -5.545 15.878 1.00 75.75 92 TYR A CA 1
ATOM 705 C C . TYR A 1 92 ? 4.137 -6.419 17.130 1.00 75.75 92 TYR A C 1
ATOM 707 O O . TYR A 1 92 ? 5.172 -6.648 17.756 1.00 75.75 92 TYR A O 1
ATOM 715 N N . THR A 1 93 ? 2.956 -6.913 17.485 1.00 78.31 93 THR A N 1
ATOM 716 C CA . THR A 1 93 ? 2.772 -7.944 18.509 1.00 78.31 93 THR A CA 1
ATOM 717 C C . THR A 1 93 ? 2.306 -9.242 17.860 1.00 78.31 93 THR A C 1
ATOM 719 O O . THR A 1 93 ? 1.903 -9.272 16.696 1.00 78.31 93 THR A O 1
ATOM 722 N N . TRP A 1 94 ? 2.413 -10.345 18.599 1.00 73.69 94 TRP A N 1
ATOM 723 C CA . TRP A 1 94 ? 1.756 -11.589 18.222 1.00 73.69 94 TRP A CA 1
ATOM 724 C C . TRP A 1 94 ? 0.456 -11.715 19.018 1.00 73.69 94 TRP A C 1
ATOM 726 O O . TRP A 1 94 ? 0.532 -11.625 20.246 1.00 73.69 94 TRP A O 1
ATOM 736 N N . PRO A 1 95 ? -0.698 -11.946 18.367 1.00 79.25 95 PRO A N 1
ATOM 737 C CA . PRO A 1 95 ? -0.942 -12.112 16.927 1.00 79.25 95 PRO A CA 1
ATOM 738 C C . PRO A 1 95 ? -0.798 -10.806 16.113 1.00 79.25 95 PRO A C 1
ATOM 740 O O . PRO A 1 95 ? -1.059 -9.732 16.643 1.00 79.25 95 PRO A O 1
ATOM 743 N N . PRO A 1 96 ? -0.461 -10.863 14.807 1.00 72.75 96 PRO A N 1
ATOM 744 C CA . PRO A 1 96 ? -0.081 -9.683 14.011 1.00 72.75 96 PRO A CA 1
ATOM 745 C C . PRO A 1 96 ? -1.204 -8.653 13.811 1.00 72.75 96 PRO A C 1
ATOM 747 O O . PRO A 1 96 ? -0.940 -7.489 13.510 1.00 72.75 96 PRO A O 1
ATOM 750 N N . TRP A 1 97 ? -2.463 -9.055 13.978 1.00 69.94 97 TRP A N 1
ATOM 751 C CA . TRP A 1 97 ? -3.625 -8.161 13.946 1.00 69.94 97 TRP A CA 1
ATOM 752 C C . TRP A 1 97 ? -3.886 -7.459 15.285 1.00 69.94 97 TRP A C 1
ATOM 754 O O . TRP A 1 97 ? -4.597 -6.455 15.310 1.00 69.94 97 TRP A O 1
ATOM 764 N N . GLU A 1 98 ? -3.264 -7.919 16.366 1.00 70.00 98 GLU A N 1
ATOM 765 C CA . GLU A 1 98 ? -3.290 -7.299 17.690 1.00 70.00 98 GLU A CA 1
ATOM 766 C C . GLU A 1 98 ? -2.200 -6.212 17.802 1.00 70.00 98 GLU A C 1
ATOM 768 O O . GLU A 1 98 ? -1.444 -5.982 16.855 1.00 70.00 98 GLU A O 1
ATOM 773 N N . GLY A 1 99 ? -2.162 -5.471 18.908 1.00 73.81 99 GLY A N 1
ATOM 774 C CA . GLY A 1 99 ? -1.212 -4.372 19.128 1.00 73.81 99 GLY A CA 1
ATOM 775 C C . GLY A 1 99 ? -1.891 -3.022 19.342 1.00 73.81 99 GLY A C 1
ATOM 776 O O . GLY A 1 99 ? -3.115 -2.908 19.241 1.00 73.81 99 GLY A O 1
ATOM 777 N N . GLU A 1 100 ? -1.093 -2.004 19.668 1.00 78.94 100 GLU A N 1
ATOM 778 C CA . GLU A 1 100 ? -1.621 -0.668 19.943 1.00 78.94 100 GLU A CA 1
ATOM 779 C C . GLU A 1 100 ? -2.242 -0.050 18.690 1.00 78.94 100 GLU A C 1
ATOM 781 O O . GLU A 1 100 ? -1.650 -0.021 17.610 1.00 78.94 100 GLU A O 1
ATOM 786 N N . GLU A 1 101 ? -3.468 0.436 18.846 1.00 84.69 101 GLU A N 1
ATOM 787 C CA . GLU A 1 101 ? -4.118 1.264 17.845 1.00 84.69 101 GLU A CA 1
ATOM 788 C C . GLU A 1 101 ? -3.545 2.690 17.905 1.00 84.69 101 GLU A C 1
ATOM 790 O O . GLU A 1 101 ? -3.279 3.218 18.988 1.00 84.69 101 GLU A O 1
ATOM 795 N N . ASP A 1 102 ? -3.371 3.333 16.747 1.00 87.06 102 ASP A N 1
ATOM 796 C CA . ASP A 1 102 ? -2.925 4.723 16.677 1.00 87.06 102 ASP A CA 1
ATOM 797 C C . ASP A 1 102 ? -3.885 5.631 17.466 1.00 87.06 102 ASP A C 1
ATOM 799 O O . ASP A 1 102 ? -5.109 5.610 17.303 1.00 87.06 102 ASP A O 1
ATOM 803 N N . TYR A 1 103 ? -3.306 6.464 18.332 1.00 88.88 103 TYR A N 1
ATOM 804 C CA . TYR A 1 103 ? -4.020 7.343 19.259 1.00 88.88 103 TYR A CA 1
ATOM 805 C C . TYR A 1 103 ? -5.016 8.302 18.581 1.00 88.88 103 TYR A C 1
ATOM 807 O O . TYR A 1 103 ? -5.914 8.829 19.249 1.00 88.88 103 TYR A O 1
ATOM 815 N N . ARG A 1 104 ? -4.885 8.552 17.271 1.00 92.50 104 ARG A N 1
ATOM 816 C CA . ARG A 1 104 ? -5.809 9.393 16.495 1.00 92.50 104 ARG A CA 1
ATOM 817 C C . ARG A 1 104 ? -7.206 8.789 16.434 1.00 92.50 104 ARG A C 1
ATOM 819 O O . ARG A 1 104 ? -8.189 9.530 16.495 1.00 92.50 104 ARG A O 1
ATOM 826 N N . TRP A 1 105 ? -7.315 7.467 16.333 1.00 92.06 105 TRP A N 1
ATOM 827 C CA . TRP A 1 105 ? -8.597 6.802 16.110 1.00 92.06 105 TRP A CA 1
ATOM 828 C C . TRP A 1 105 ? -9.534 6.900 17.322 1.00 92.06 105 TRP A C 1
ATOM 830 O O . TRP A 1 105 ? -10.687 7.296 17.132 1.00 92.06 105 TRP A O 1
ATOM 840 N N . PRO A 1 106 ? -9.083 6.684 18.576 1.00 90.69 106 PRO A N 1
ATOM 841 C CA . PRO A 1 106 ? -9.904 6.952 19.755 1.00 90.69 106 PRO A CA 1
ATOM 842 C C . PRO A 1 106 ? -10.331 8.418 19.889 1.00 90.69 106 PRO A C 1
ATOM 844 O O . PRO A 1 106 ? -11.423 8.691 20.384 1.00 90.69 106 PRO A O 1
ATOM 847 N N . ILE A 1 107 ? -9.499 9.373 19.459 1.00 92.00 107 ILE A N 1
ATOM 848 C CA . ILE A 1 107 ? -9.854 10.802 19.472 1.00 92.00 107 ILE A CA 1
ATOM 849 C C . ILE A 1 107 ? -10.956 11.081 18.443 1.00 92.00 107 ILE A C 1
ATOM 851 O O . ILE A 1 107 ? -11.944 11.735 18.772 1.00 92.00 107 ILE A O 1
ATOM 855 N N . LEU A 1 108 ? -10.834 10.540 17.227 1.00 91.88 108 LEU A N 1
ATOM 856 C CA . LEU A 1 108 ? -11.848 10.687 16.179 1.00 91.88 108 LEU A CA 1
ATOM 857 C C . LEU A 1 108 ? -13.175 10.019 16.552 1.00 91.88 108 LEU A C 1
ATOM 859 O O . LEU A 1 108 ? -14.230 10.584 16.273 1.00 91.88 108 LEU A O 1
ATOM 863 N N . ARG A 1 109 ? -13.145 8.883 17.258 1.00 90.06 109 ARG A N 1
ATOM 864 C CA . ARG A 1 109 ? -14.355 8.208 17.762 1.00 90.06 109 ARG A CA 1
ATOM 865 C C . ARG A 1 109 ? -15.143 9.026 18.787 1.00 90.06 109 ARG A C 1
ATOM 867 O O . ARG A 1 109 ? -16.333 8.785 18.965 1.00 90.06 109 ARG A O 1
ATOM 874 N N . LYS A 1 110 ? -14.517 10.012 19.440 1.00 91.56 110 LYS A N 1
ATOM 875 C CA . LYS A 1 110 ? -15.212 10.948 20.344 1.00 91.56 110 LYS A CA 1
ATOM 876 C C . LYS A 1 110 ? -15.999 12.026 19.594 1.00 91.56 110 LYS A C 1
ATOM 878 O O . LYS A 1 110 ? -16.797 12.722 20.215 1.00 91.56 110 LYS A O 1
ATOM 883 N N . ASN A 1 111 ? -15.786 12.188 18.287 1.00 91.62 111 ASN A N 1
ATOM 884 C CA . ASN A 1 111 ? -16.547 13.133 17.479 1.00 91.62 111 ASN A CA 1
ATOM 885 C C . ASN A 1 111 ? -18.002 12.635 17.315 1.00 91.62 111 ASN A C 1
ATOM 887 O O . ASN A 1 111 ? -18.189 11.507 16.855 1.00 91.62 111 ASN A O 1
ATOM 891 N N . PRO A 1 112 ? -19.031 13.457 17.612 1.00 89.62 112 PRO A N 1
ATOM 892 C CA . PRO A 1 112 ? -20.441 13.081 17.457 1.00 89.62 112 PRO A CA 1
ATOM 893 C C . PRO A 1 112 ? -20.825 12.537 16.073 1.00 89.62 112 PRO A C 1
ATOM 895 O O . PRO A 1 112 ? -21.729 11.715 15.975 1.00 89.62 112 PRO A O 1
ATOM 898 N N . TYR A 1 113 ? -20.141 12.961 15.006 1.00 89.75 113 TYR A N 1
ATOM 899 C CA . TYR A 1 113 ? -20.417 12.480 13.646 1.00 89.75 113 TYR A CA 1
ATOM 900 C C . TYR A 1 113 ? -19.858 11.076 13.369 1.00 89.75 113 TYR A C 1
ATOM 902 O O . TYR A 1 113 ? -20.378 10.366 12.512 1.00 89.75 113 TYR A O 1
ATOM 910 N N . LEU A 1 114 ? -18.802 10.671 14.080 1.00 89.88 114 LEU A N 1
ATOM 911 C CA . LEU A 1 114 ? -18.095 9.398 13.878 1.00 89.88 114 LEU A CA 1
ATOM 912 C C . LEU A 1 114 ? -18.337 8.392 15.011 1.00 89.88 114 LEU A C 1
ATOM 914 O O . LEU A 1 114 ? -17.841 7.271 14.944 1.00 89.88 114 LEU A O 1
ATOM 918 N N . SER A 1 115 ? -19.104 8.768 16.035 1.00 87.62 115 SER A N 1
ATOM 919 C CA . SER A 1 115 ? -19.468 7.884 17.145 1.00 87.62 115 SER A CA 1
ATOM 920 C C . SER A 1 115 ? -20.551 6.869 16.764 1.00 87.62 115 SER A C 1
ATOM 922 O O . SER A 1 115 ? -20.649 5.812 17.387 1.00 87.62 115 SER A O 1
ATOM 924 N N . HIS A 1 116 ? -21.357 7.153 15.732 1.00 93.12 116 HIS A N 1
ATOM 925 C CA . HIS A 1 116 ? -22.380 6.226 15.255 1.00 93.12 116 HIS A CA 1
ATOM 926 C C . HIS A 1 116 ? -21.731 5.000 14.574 1.00 93.12 116 HIS A C 1
ATOM 928 O O . HIS A 1 116 ? -20.947 5.189 13.640 1.00 93.12 116 HIS A O 1
ATOM 934 N N . PRO A 1 117 ? -22.087 3.747 14.935 1.00 90.56 117 PRO A N 1
ATOM 935 C CA . PRO A 1 117 ? -21.402 2.543 14.444 1.00 90.56 117 PRO A CA 1
ATOM 936 C C . PRO A 1 117 ? -21.334 2.427 12.918 1.00 90.56 117 PRO A C 1
ATOM 938 O O . PRO A 1 117 ? -20.295 2.085 12.361 1.00 90.56 117 PRO A O 1
ATOM 941 N N . VAL A 1 118 ? -22.422 2.772 12.223 1.00 93.38 118 VAL A N 1
ATOM 942 C CA . VAL A 1 118 ? -22.467 2.745 10.749 1.00 93.38 118 VAL A CA 1
ATOM 943 C C . VAL A 1 118 ? -21.575 3.829 10.139 1.00 93.38 118 VAL A C 1
ATOM 945 O O . VAL A 1 118 ? -20.914 3.578 9.135 1.00 93.38 118 VAL A O 1
ATOM 948 N N . ALA A 1 119 ? -21.517 5.016 10.753 1.00 94.38 119 ALA A N 1
ATOM 949 C CA . ALA A 1 119 ? -20.658 6.098 10.278 1.00 94.38 119 ALA A CA 1
ATOM 950 C C . ALA A 1 119 ? -19.181 5.735 10.478 1.00 94.38 119 ALA A C 1
ATOM 952 O O . ALA A 1 119 ? -18.378 5.917 9.565 1.00 94.38 119 ALA A O 1
ATOM 953 N N . TRP A 1 120 ? -18.840 5.135 11.624 1.00 94.88 120 TRP A N 1
ATOM 954 C CA . TRP A 1 120 ? -17.502 4.607 11.887 1.00 94.88 120 TRP A CA 1
ATOM 955 C C . TRP A 1 120 ? -17.109 3.505 10.899 1.00 94.88 120 TRP A C 1
ATOM 957 O O . TRP A 1 120 ? -16.010 3.532 10.353 1.00 94.88 120 TRP A O 1
ATOM 967 N N . MET A 1 121 ? -18.017 2.569 10.611 1.00 95.12 121 MET A N 1
ATOM 968 C CA . MET A 1 121 ? -17.778 1.502 9.636 1.00 95.12 121 MET A CA 1
ATOM 969 C C . MET A 1 121 ? -17.555 2.056 8.222 1.00 95.12 121 MET A C 1
ATOM 971 O O . MET A 1 121 ? -16.606 1.649 7.553 1.00 95.12 121 MET A O 1
ATOM 975 N N . ALA A 1 122 ? -18.382 3.007 7.774 1.00 95.94 122 ALA A N 1
ATOM 976 C CA . ALA A 1 122 ? -18.219 3.655 6.472 1.00 95.94 122 ALA A CA 1
ATOM 977 C C . ALA A 1 122 ? -16.907 4.453 6.387 1.00 95.94 122 ALA A C 1
ATOM 979 O O . ALA A 1 122 ? -16.214 4.403 5.371 1.00 95.94 122 ALA A O 1
ATOM 980 N N . PHE A 1 123 ? -16.533 5.142 7.469 1.00 95.62 123 PHE A N 1
ATOM 981 C CA . PHE A 1 123 ? -15.262 5.852 7.577 1.00 95.62 123 PHE A CA 1
ATOM 982 C C . PHE A 1 123 ? -14.064 4.892 7.537 1.00 95.62 123 PHE A C 1
ATOM 984 O O . PHE A 1 123 ? -13.102 5.142 6.811 1.00 95.62 123 PHE A O 1
ATOM 991 N N . ASN A 1 124 ? -14.142 3.763 8.245 1.00 95.94 124 ASN A N 1
ATOM 992 C CA . ASN A 1 124 ? -13.118 2.724 8.210 1.00 95.94 124 ASN A CA 1
ATOM 993 C C . ASN A 1 124 ? -12.953 2.134 6.801 1.00 95.94 124 ASN A C 1
ATOM 995 O O . ASN A 1 124 ? -11.834 2.033 6.298 1.00 95.94 124 ASN A O 1
ATOM 999 N N . LEU A 1 125 ? -14.061 1.801 6.134 1.00 96.75 125 LEU A N 1
ATOM 1000 C CA . LEU A 1 125 ? -14.039 1.277 4.771 1.00 96.75 125 LEU A CA 1
ATOM 1001 C C . LEU A 1 125 ? -13.439 2.293 3.792 1.00 96.75 125 LEU A C 1
ATOM 1003 O O . LEU A 1 125 ? -12.435 2.017 3.139 1.00 96.75 125 LEU A O 1
ATOM 1007 N N . GLY A 1 126 ? -14.044 3.475 3.694 1.00 96.81 126 GLY A N 1
ATOM 1008 C CA . GLY A 1 126 ? -13.686 4.455 2.674 1.00 96.81 126 GLY A CA 1
ATOM 1009 C C . GLY A 1 126 ? -12.346 5.128 2.948 1.00 96.81 126 GLY A C 1
ATOM 1010 O O . GLY A 1 126 ? -11.457 5.114 2.099 1.00 96.81 126 GLY A O 1
ATOM 1011 N N . PHE A 1 127 ? -12.195 5.720 4.133 1.00 95.56 127 PHE A N 1
ATOM 1012 C CA . PHE A 1 127 ? -11.045 6.564 4.442 1.00 95.56 127 PHE A CA 1
ATOM 1013 C C . PHE A 1 127 ? -9.857 5.766 4.981 1.00 95.56 127 PHE A C 1
ATOM 1015 O O . PHE A 1 127 ? -8.754 5.884 4.452 1.00 95.56 127 PHE A O 1
ATOM 1022 N N . ILE A 1 128 ? -10.056 4.959 6.025 1.00 94.94 128 ILE A N 1
ATOM 1023 C CA . ILE A 1 128 ? -8.931 4.286 6.695 1.00 94.94 128 ILE A CA 1
ATOM 1024 C C . ILE A 1 128 ? -8.361 3.172 5.815 1.00 94.94 128 ILE A C 1
ATOM 1026 O O . ILE A 1 128 ? -7.149 3.066 5.659 1.00 94.94 128 ILE A O 1
ATOM 1030 N N . SER A 1 129 ? -9.225 2.360 5.211 1.00 96.25 129 SER A N 1
ATOM 1031 C CA . SER A 1 129 ? -8.798 1.182 4.457 1.00 96.25 129 SER A CA 1
ATOM 1032 C C . SER A 1 129 ? -8.475 1.521 3.002 1.00 96.25 129 SER A C 1
ATOM 1034 O O . SER A 1 129 ? -7.320 1.403 2.590 1.00 96.25 129 SER A O 1
ATOM 1036 N N . PHE A 1 130 ? -9.462 1.969 2.217 1.00 97.12 130 PHE A N 1
ATOM 1037 C CA . PHE A 1 130 ? -9.289 2.160 0.772 1.00 97.12 130 PHE A CA 1
ATOM 1038 C C . PHE A 1 130 ? -8.479 3.406 0.413 1.00 97.12 130 PHE A C 1
ATOM 1040 O O . PHE A 1 130 ? -7.527 3.307 -0.361 1.00 97.12 130 PHE A O 1
ATOM 1047 N N . TYR A 1 131 ? -8.812 4.569 0.974 1.00 96.81 131 TYR A N 1
ATOM 1048 C CA . TYR A 1 131 ? -8.129 5.814 0.620 1.00 96.81 131 TYR A CA 1
ATOM 1049 C C . TYR A 1 131 ? -6.645 5.803 1.016 1.00 96.81 131 TYR A C 1
ATOM 1051 O O . TYR A 1 131 ? -5.799 6.186 0.212 1.00 96.81 131 TYR A O 1
ATOM 1059 N N . GLN A 1 132 ? -6.294 5.294 2.203 1.00 96.12 132 GLN A N 1
ATOM 1060 C CA . GLN A 1 132 ? -4.885 5.153 2.594 1.00 96.12 132 GLN A CA 1
ATOM 1061 C C . GLN A 1 132 ? -4.115 4.193 1.669 1.00 96.12 132 GLN A C 1
ATOM 1063 O O . GLN A 1 132 ? -3.022 4.532 1.224 1.00 96.12 132 GLN A O 1
ATOM 1068 N N . HIS A 1 133 ? -4.678 3.032 1.305 1.00 96.94 133 HIS A N 1
ATOM 1069 C CA . HIS A 1 133 ? -4.020 2.121 0.353 1.00 96.94 133 HIS A CA 1
ATOM 1070 C C . HIS A 1 133 ? -3.878 2.724 -1.042 1.00 96.94 133 HIS A C 1
ATOM 1072 O O . HIS A 1 133 ? -2.851 2.532 -1.693 1.00 96.94 133 HIS A O 1
ATOM 1078 N N . PHE A 1 134 ? -4.863 3.506 -1.474 1.00 96.75 134 PHE A N 1
ATOM 1079 C CA . PHE A 1 134 ? -4.775 4.246 -2.723 1.00 96.75 134 PHE A CA 1
ATOM 1080 C C . PHE A 1 134 ? -3.615 5.256 -2.707 1.00 96.75 134 PHE A C 1
ATOM 1082 O O . PHE A 1 134 ? -2.852 5.324 -3.669 1.00 96.75 134 PHE A O 1
ATOM 1089 N N . LEU A 1 135 ? -3.402 5.974 -1.598 1.00 96.12 135 LEU A N 1
ATOM 1090 C CA . LEU A 1 135 ? -2.231 6.846 -1.436 1.00 96.12 135 LEU A CA 1
ATOM 1091 C C . LEU A 1 135 ? -0.909 6.063 -1.463 1.00 96.12 135 LEU A C 1
ATOM 1093 O O . LEU A 1 135 ? 0.055 6.518 -2.076 1.00 96.12 135 LEU A O 1
ATOM 1097 N N . LEU A 1 136 ? -0.860 4.876 -0.850 1.00 95.50 136 LEU A N 1
ATOM 1098 C CA . LEU A 1 136 ? 0.324 4.005 -0.881 1.00 95.50 136 LEU A CA 1
ATOM 1099 C C . LEU A 1 136 ? 0.656 3.536 -2.304 1.00 95.50 136 LEU A C 1
ATOM 1101 O O . LEU A 1 136 ? 1.828 3.485 -2.674 1.00 95.50 136 LEU A O 1
ATOM 1105 N N . LEU A 1 137 ? -0.361 3.249 -3.120 1.00 96.00 137 LEU A N 1
ATOM 1106 C CA . LEU A 1 137 ? -0.183 2.971 -4.544 1.00 96.00 137 LEU A CA 1
ATOM 1107 C C . LEU A 1 137 ? 0.331 4.209 -5.300 1.00 96.00 137 LEU A C 1
ATOM 1109 O O . LEU A 1 137 ? 1.250 4.097 -6.112 1.00 96.00 137 LEU A O 1
ATOM 1113 N N . LEU A 1 138 ? -0.205 5.398 -5.005 1.00 95.62 138 LEU A N 1
ATOM 1114 C CA . LEU A 1 138 ? 0.218 6.656 -5.635 1.00 95.62 138 LEU A CA 1
ATOM 1115 C C . LEU A 1 138 ? 1.687 7.010 -5.376 1.00 95.62 138 LEU A C 1
ATOM 1117 O O . LEU A 1 138 ? 2.298 7.655 -6.224 1.00 95.62 138 LEU A O 1
ATOM 1121 N N . ILE A 1 139 ? 2.280 6.553 -4.268 1.00 94.38 139 ILE A N 1
ATOM 1122 C CA . ILE A 1 139 ? 3.727 6.695 -4.023 1.00 94.38 139 ILE A CA 1
ATOM 1123 C C . ILE A 1 139 ? 4.548 5.975 -5.108 1.00 94.38 139 ILE A C 1
ATOM 1125 O O . ILE A 1 139 ? 5.641 6.423 -5.452 1.00 94.38 139 ILE A O 1
ATOM 1129 N N . VAL A 1 140 ? 4.026 4.879 -5.663 1.00 95.00 140 VAL A N 1
ATOM 1130 C CA . VAL A 1 140 ? 4.738 4.010 -6.614 1.00 95.00 140 VAL A CA 1
ATOM 1131 C C . VAL A 1 140 ? 4.376 4.307 -8.068 1.00 95.00 140 VAL A C 1
ATO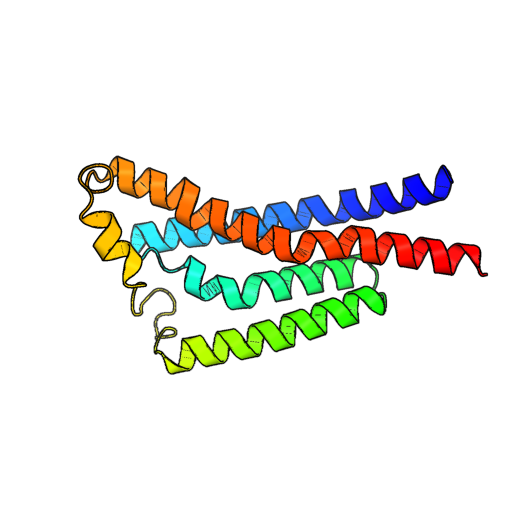M 1133 O O . VAL A 1 140 ? 5.193 4.075 -8.955 1.00 95.00 140 VAL A O 1
ATOM 1136 N N . ILE A 1 141 ? 3.204 4.892 -8.335 1.00 92.94 141 ILE A N 1
ATOM 1137 C CA . ILE A 1 141 ? 2.750 5.231 -9.696 1.00 92.94 141 ILE A CA 1
ATOM 1138 C C . ILE A 1 141 ? 3.801 5.980 -10.546 1.00 92.94 141 ILE A C 1
ATOM 1140 O O . ILE A 1 141 ? 3.958 5.601 -11.708 1.00 92.94 141 ILE A O 1
ATOM 1144 N N . PRO A 1 142 ? 4.577 6.960 -10.031 1.00 93.88 142 PRO A N 1
ATOM 1145 C CA . PRO A 1 142 ? 5.611 7.643 -10.817 1.00 93.88 142 PRO A CA 1
ATOM 1146 C C . PRO A 1 142 ? 6.716 6.727 -11.370 1.00 93.88 142 PRO A C 1
ATOM 1148 O O . PRO A 1 142 ? 7.406 7.108 -12.315 1.00 93.88 142 PRO A O 1
ATOM 1151 N N . GLN A 1 143 ? 6.884 5.520 -10.820 1.00 94.31 143 GLN A N 1
ATOM 1152 C CA . GLN A 1 143 ? 7.835 4.527 -11.322 1.00 94.31 143 GLN A CA 1
ATOM 1153 C C . GLN A 1 143 ? 7.465 4.029 -12.727 1.00 94.31 143 GLN A C 1
ATOM 1155 O O . GLN A 1 143 ? 8.363 3.782 -13.527 1.00 94.31 143 GLN A O 1
ATOM 1160 N N . LEU A 1 144 ? 6.171 3.924 -13.053 1.00 93.06 144 LEU A N 1
ATOM 1161 C CA . LEU A 1 144 ? 5.697 3.421 -14.348 1.00 93.06 144 LEU A CA 1
ATOM 1162 C C . LEU A 1 144 ? 6.177 4.282 -15.535 1.00 93.06 144 LEU A C 1
ATOM 1164 O O . LEU A 1 144 ? 6.910 3.757 -16.377 1.00 93.06 144 LEU A O 1
ATOM 1168 N N . PRO A 1 145 ? 5.861 5.594 -15.612 1.00 91.06 145 PRO A N 1
ATOM 1169 C CA . PRO A 1 145 ? 6.337 6.430 -16.712 1.00 91.06 145 PRO A CA 1
ATOM 1170 C C . PRO A 1 145 ? 7.861 6.608 -16.696 1.00 91.06 145 PRO A C 1
ATOM 1172 O O . PRO A 1 145 ? 8.465 6.758 -17.753 1.00 91.06 145 PRO A O 1
ATOM 1175 N N . ALA A 1 146 ? 8.506 6.561 -15.523 1.00 91.50 146 ALA A N 1
ATOM 1176 C CA . ALA A 1 146 ? 9.961 6.673 -15.421 1.00 91.50 146 ALA A CA 1
ATOM 1177 C C . ALA A 1 146 ? 10.696 5.485 -16.062 1.00 91.50 146 ALA A C 1
ATOM 1179 O O . ALA A 1 146 ? 11.765 5.665 -16.647 1.00 91.50 146 ALA A O 1
ATOM 1180 N N . VAL A 1 147 ? 10.141 4.277 -15.938 1.00 91.62 147 VAL A N 1
ATOM 1181 C CA . VAL A 1 147 ? 10.684 3.070 -16.570 1.00 91.62 147 VAL A CA 1
ATOM 1182 C C . VAL A 1 147 ? 10.374 3.060 -18.060 1.00 91.62 147 VAL A C 1
ATOM 1184 O O . VAL A 1 147 ? 11.297 2.905 -18.852 1.00 91.62 147 VAL A O 1
ATOM 1187 N N . ALA A 1 148 ? 9.129 3.341 -18.446 1.00 88.25 148 ALA A N 1
ATOM 1188 C CA . ALA A 1 148 ? 8.748 3.345 -19.855 1.00 88.25 148 ALA A CA 1
ATOM 1189 C C . ALA A 1 148 ? 9.530 4.384 -20.683 1.00 88.25 148 ALA A C 1
ATOM 1191 O O . ALA A 1 148 ? 9.956 4.109 -21.803 1.00 88.25 148 ALA A O 1
ATOM 1192 N N . ALA A 1 149 ? 9.795 5.565 -20.113 1.00 86.81 149 ALA A N 1
ATOM 1193 C CA . ALA A 1 149 ? 10.642 6.571 -20.752 1.00 86.81 149 ALA A CA 1
ATOM 1194 C C . ALA A 1 149 ? 12.111 6.124 -20.885 1.00 86.81 149 ALA A C 1
ATOM 1196 O O . ALA A 1 149 ? 12.796 6.547 -21.814 1.00 86.81 149 ALA A O 1
ATOM 1197 N N . ALA A 1 150 ? 12.609 5.291 -19.966 1.00 87.44 150 ALA A N 1
ATOM 1198 C CA . ALA A 1 150 ? 13.970 4.767 -20.033 1.00 87.44 150 ALA A CA 1
ATOM 1199 C C . ALA A 1 150 ? 14.111 3.698 -21.127 1.00 87.44 150 ALA A C 1
ATOM 1201 O O . ALA A 1 150 ? 15.025 3.791 -21.939 1.00 87.44 150 ALA A O 1
ATOM 1202 N N . GLU A 1 151 ? 13.162 2.765 -21.214 1.00 83.88 151 GLU A N 1
ATOM 1203 C CA . GLU A 1 151 ? 13.138 1.730 -22.259 1.00 83.88 151 GLU A CA 1
ATOM 1204 C C . GLU A 1 151 ? 13.044 2.342 -23.667 1.00 83.88 151 GLU A C 1
ATOM 1206 O O . GLU A 1 151 ? 13.718 1.903 -24.600 1.00 83.88 151 GLU A O 1
ATOM 1211 N N . ALA A 1 152 ? 12.259 3.414 -23.814 1.00 81.69 152 ALA A N 1
ATOM 1212 C CA . ALA A 1 152 ? 12.170 4.184 -25.050 1.00 81.69 152 ALA A CA 1
ATOM 1213 C C . ALA A 1 152 ? 13.509 4.814 -25.474 1.00 81.69 152 ALA A C 1
ATOM 1215 O O . ALA A 1 152 ? 13.809 4.877 -26.668 1.00 81.69 152 ALA A O 1
ATOM 1216 N N . ALA A 1 153 ? 14.300 5.300 -24.513 1.00 83.38 153 ALA A N 1
ATOM 1217 C CA . ALA A 1 153 ? 15.600 5.906 -24.782 1.00 83.38 153 AL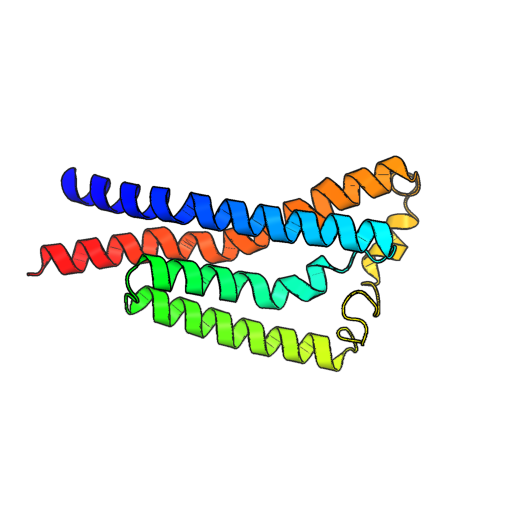A A CA 1
ATOM 1218 C C . ALA A 1 153 ? 16.642 4.853 -25.188 1.00 83.38 153 ALA A C 1
ATOM 1220 O O . ALA A 1 153 ? 17.391 5.080 -26.139 1.00 83.38 153 ALA A O 1
ATOM 1221 N N . ASP A 1 154 ? 16.644 3.696 -24.522 1.00 81.12 154 ASP A N 1
ATOM 1222 C CA . ASP A 1 154 ? 17.557 2.590 -24.829 1.00 81.12 154 ASP A CA 1
ATOM 1223 C C . ASP A 1 154 ? 17.300 2.028 -26.238 1.00 81.12 154 ASP A C 1
ATOM 1225 O O . ASP A 1 154 ? 18.242 1.774 -26.989 1.00 81.12 154 ASP A O 1
ATOM 1229 N N . GLY A 1 155 ? 16.030 1.913 -26.644 1.00 72.31 155 GLY A N 1
ATOM 1230 C CA . GLY A 1 155 ? 15.648 1.458 -27.986 1.00 72.31 155 GLY A CA 1
ATOM 1231 C C . GLY A 1 155 ? 15.900 2.463 -29.118 1.00 72.31 155 GLY A C 1
ATOM 1232 O O . GLY A 1 155 ? 15.881 2.073 -30.281 1.00 72.31 155 GLY A O 1
ATOM 1233 N N . ALA A 1 156 ? 16.125 3.745 -28.812 1.00 64.88 156 ALA A N 1
ATOM 1234 C CA . ALA A 1 156 ? 16.442 4.777 -29.806 1.00 64.88 156 ALA A CA 1
ATOM 1235 C C . ALA A 1 156 ? 17.955 4.960 -30.038 1.00 64.88 156 ALA A C 1
ATOM 1237 O O . ALA A 1 156 ? 18.347 5.627 -30.995 1.00 64.88 156 ALA A O 1
ATOM 1238 N N . GLY A 1 157 ? 18.792 4.423 -29.143 1.00 58.91 157 GLY A N 1
ATOM 1239 C CA . GLY A 1 157 ? 20.253 4.532 -29.194 1.00 58.91 157 GLY A CA 1
ATOM 1240 C C . GLY A 1 157 ? 20.987 3.310 -29.761 1.00 58.91 157 GLY A C 1
ATOM 1241 O O . GLY A 1 157 ? 22.206 3.386 -29.917 1.00 58.91 157 GLY A O 1
ATOM 1242 N N . GLY A 1 158 ? 20.278 2.209 -30.037 1.00 47.59 158 GLY A N 1
ATOM 1243 C CA . GLY A 1 158 ? 20.797 1.001 -30.697 1.00 47.59 158 GLY A CA 1
ATOM 1244 C C . GLY A 1 158 ? 20.425 0.942 -32.171 1.00 47.59 158 GLY A C 1
ATOM 1245 O O . GLY A 1 158 ? 21.250 0.409 -32.945 1.00 47.59 158 GLY A O 1
#

Radius of gyration: 18.77 Å; chains: 1; bounding box: 43×25×53 Å